Protein AF-A0A839U1V7-F1 (afdb_monomer_lite)

Secondary structure (DSSP, 8-state):
-EEEEETTEEEEEEEE-TT-EE--HHHHHHHHTS-EEEEEEEE-TTSSEEEEEEEEE-EEEEEEEEEEE--EEEEE---TT--GGGS--S------EEEEEEEEPPPEEEEETT-

Foldseek 3Di:
DDWDADVPRTFKDKDFDPQPDFDDPVVVVVVQQDKDWDFDFDADPVRHTPFGFIKIWHKAPKAWPGKGWGDMDMDGDDDPVCGPCVPPPPDDPTDMDTDIDIDTDDIDGPGTPVD

Radius of gyration: 18.16 Å; chains: 1; bounding box: 38×36×43 Å

pLDDT: mean 98.3, std 0.94, range [91.0, 98.88]

Structure (mmCIF, N/CA/C/O backbone):
data_AF-A0A839U1V7-F1
#
_entry.id   AF-A0A839U1V7-F1
#
loop_
_atom_site.group_PDB
_atom_site.id
_atom_site.type_symbol
_atom_site.label_atom_id
_atom_site.label_alt_id
_atom_site.label_comp_id
_atom_site.label_asym_id
_atom_site.label_entity_id
_atom_site.label_seq_id
_atom_site.pdbx_PDB_ins_code
_atom_site.Cartn_x
_atom_site.Cartn_y
_atom_site.Cartn_z
_atom_site.occupancy
_atom_site.B_iso_or_equiv
_atom_site.auth_seq_id
_atom_site.auth_comp_id
_atom_site.auth_asym_id
_atom_site.auth_atom_id
_atom_site.pdbx_PDB_model_num
ATOM 1 N N . MET A 1 1 ? 10.839 9.022 -11.373 1.00 92.38 1 MET A N 1
ATOM 2 C CA . MET A 1 1 ? 11.087 9.408 -9.968 1.00 92.38 1 MET A CA 1
ATOM 3 C C . MET A 1 1 ? 9.738 9.497 -9.285 1.00 92.38 1 MET A C 1
ATOM 5 O O . MET A 1 1 ? 8.837 10.063 -9.890 1.00 92.38 1 MET A O 1
ATOM 9 N N . GLY A 1 2 ? 9.600 8.912 -8.099 1.00 98.06 2 GLY A N 1
ATOM 10 C CA . GLY A 1 2 ? 8.425 9.063 -7.241 1.00 98.06 2 GLY A CA 1
ATOM 11 C C . GLY A 1 2 ? 8.782 9.905 -6.021 1.00 98.06 2 GLY A C 1
ATOM 12 O O . GLY A 1 2 ? 9.892 9.796 -5.502 1.00 98.06 2 GLY A O 1
ATOM 13 N N . THR A 1 3 ? 7.868 10.762 -5.586 1.00 98.62 3 THR A N 1
ATOM 14 C CA . THR A 1 3 ? 8.066 11.643 -4.431 1.00 98.62 3 THR A CA 1
ATOM 15 C C . THR A 1 3 ? 6.815 11.653 -3.570 1.00 98.62 3 THR A C 1
ATOM 17 O O . THR A 1 3 ? 5.707 11.589 -4.100 1.00 98.62 3 THR A O 1
ATOM 20 N N . LEU A 1 4 ? 6.998 11.762 -2.256 1.00 98.69 4 LEU A N 1
ATOM 21 C CA . LEU A 1 4 ? 5.927 11.989 -1.292 1.00 98.69 4 LEU A CA 1
ATOM 22 C C . LEU A 1 4 ? 6.237 13.257 -0.498 1.00 98.69 4 LEU A C 1
ATOM 24 O O . LEU A 1 4 ? 7.265 13.334 0.180 1.00 98.69 4 LEU A O 1
ATOM 28 N N . ASP A 1 5 ? 5.334 14.226 -0.579 1.00 98.62 5 ASP A N 1
ATOM 29 C CA . ASP A 1 5 ? 5.387 15.483 0.160 1.00 98.62 5 ASP A CA 1
ATOM 30 C C . ASP A 1 5 ? 4.248 15.501 1.193 1.00 98.62 5 ASP A C 1
ATOM 32 O O . ASP A 1 5 ? 3.092 15.240 0.855 1.0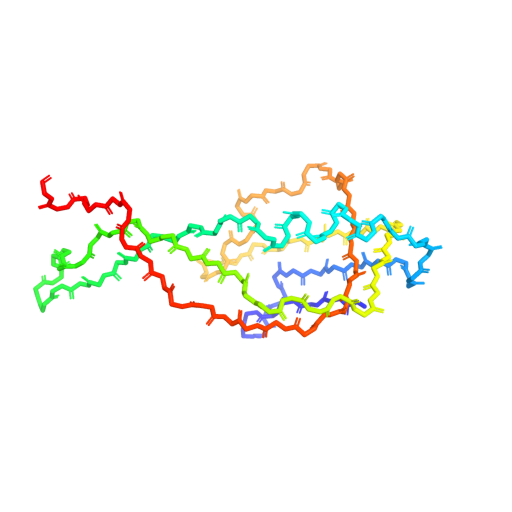0 98.62 5 ASP A O 1
ATOM 36 N N . TYR A 1 6 ? 4.564 15.794 2.457 1.00 98.44 6 TYR A N 1
ATOM 37 C CA . TYR A 1 6 ? 3.577 16.068 3.501 1.00 98.44 6 TYR A CA 1
ATOM 38 C C . TYR A 1 6 ? 3.503 17.580 3.719 1.00 98.44 6 TYR A C 1
ATOM 40 O O . TYR A 1 6 ? 4.390 18.195 4.320 1.00 98.44 6 TYR A O 1
ATOM 48 N N . GLY A 1 7 ? 2.459 18.206 3.173 1.00 97.44 7 GLY A N 1
ATOM 49 C CA . GLY A 1 7 ? 2.415 19.663 3.057 1.00 97.44 7 GLY A CA 1
ATOM 50 C C . GLY A 1 7 ? 3.611 20.169 2.231 1.00 97.44 7 GLY A C 1
ATOM 51 O O . GLY A 1 7 ? 3.820 19.670 1.128 1.00 97.44 7 GLY A O 1
ATOM 52 N N . PRO A 1 8 ? 4.408 21.134 2.727 1.00 97.69 8 PRO A N 1
ATOM 53 C CA . PRO A 1 8 ? 5.582 21.638 2.013 1.00 97.69 8 PRO A CA 1
ATOM 54 C C . PRO A 1 8 ? 6.850 20.783 2.211 1.00 97.69 8 PRO A C 1
ATOM 56 O O . PRO A 1 8 ? 7.903 21.147 1.689 1.00 97.69 8 PRO A O 1
ATOM 59 N N . VAL A 1 9 ? 6.796 19.702 3.001 1.00 98.44 9 VAL A N 1
ATOM 60 C CA . VAL A 1 9 ? 7.982 18.929 3.401 1.00 98.44 9 VAL A CA 1
ATOM 61 C C . VAL A 1 9 ? 8.078 17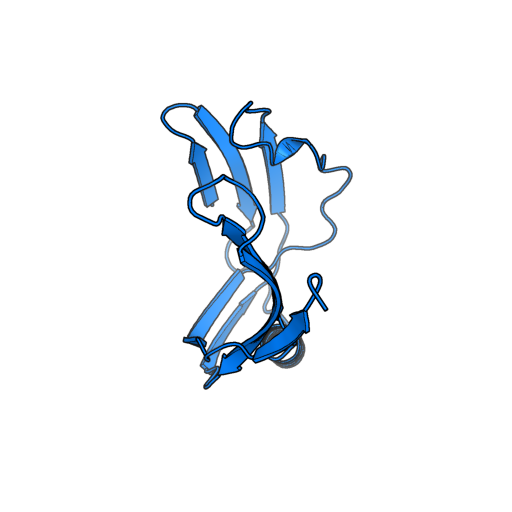.627 2.611 1.00 98.44 9 VAL A C 1
ATOM 63 O O . VAL A 1 9 ? 7.179 16.792 2.668 1.00 98.44 9 VAL A O 1
ATOM 66 N N . ARG A 1 10 ? 9.210 17.413 1.936 1.00 98.69 10 ARG A N 1
ATOM 67 C CA . ARG A 1 10 ? 9.557 16.129 1.314 1.00 98.69 10 ARG A CA 1
ATOM 68 C C . ARG A 1 10 ? 9.822 15.079 2.389 1.00 98.69 10 ARG A C 1
ATOM 70 O O . ARG A 1 10 ? 10.751 15.250 3.171 1.00 98.69 10 ARG A O 1
ATOM 77 N N . VAL A 1 11 ? 9.064 13.981 2.386 1.00 98.75 11 VAL A N 1
ATOM 78 C CA . VAL A 1 11 ? 9.234 12.874 3.352 1.00 98.75 11 VAL A CA 1
ATOM 79 C C . VAL A 1 11 ? 9.741 11.577 2.720 1.00 98.75 11 VAL A C 1
ATOM 81 O O . VAL A 1 11 ? 10.349 10.774 3.420 1.00 98.75 11 VAL A O 1
ATOM 84 N N . ALA A 1 12 ? 9.561 11.378 1.408 1.00 98.81 12 ALA A N 1
ATOM 85 C CA . ALA A 1 12 ? 10.174 10.259 0.688 1.00 98.81 12 ALA A CA 1
ATOM 86 C C . ALA A 1 12 ? 10.541 10.612 -0.761 1.00 98.81 12 ALA A C 1
ATOM 88 O O . ALA A 1 12 ? 9.745 11.228 -1.477 1.00 98.81 12 ALA A O 1
ATOM 89 N N . THR A 1 13 ? 11.716 10.173 -1.215 1.00 98.81 13 THR A N 1
ATOM 90 C CA . THR A 1 13 ? 12.150 10.248 -2.619 1.00 98.81 13 THR A CA 1
ATOM 91 C C . THR A 1 13 ? 12.592 8.868 -3.099 1.00 98.81 13 THR A C 1
ATOM 93 O O . THR A 1 13 ? 13.549 8.301 -2.580 1.00 98.81 13 THR A O 1
ATOM 96 N N . GLY A 1 14 ? 11.915 8.340 -4.119 1.00 98.62 14 GLY A N 1
ATOM 97 C CA . GLY A 1 14 ? 12.224 7.057 -4.747 1.00 98.62 14 GLY A CA 1
ATOM 98 C C . GLY A 1 14 ? 12.685 7.212 -6.197 1.00 98.62 14 GLY A C 1
ATOM 99 O O . GLY A 1 14 ? 12.078 7.934 -7.001 1.00 98.62 14 GLY A O 1
ATOM 100 N N . THR A 1 15 ? 13.741 6.496 -6.574 1.00 98.69 15 THR A N 1
ATOM 101 C CA . THR A 1 15 ? 14.237 6.439 -7.957 1.00 98.69 15 THR A CA 1
ATOM 102 C C . THR A 1 15 ? 14.402 4.999 -8.420 1.00 98.69 15 THR A C 1
ATOM 104 O O . THR A 1 15 ? 14.673 4.104 -7.626 1.00 98.69 15 THR A O 1
ATOM 107 N N . MET A 1 16 ? 14.225 4.775 -9.720 1.00 98.69 16 MET A N 1
ATOM 108 C CA . MET A 1 16 ? 14.430 3.477 -10.352 1.00 98.69 16 MET A CA 1
ATOM 109 C C . MET A 1 16 ? 14.853 3.693 -11.806 1.00 98.69 16 MET A C 1
ATOM 111 O O . MET A 1 16 ? 14.325 4.587 -12.478 1.00 98.69 16 MET A O 1
ATOM 115 N N . GLY A 1 17 ? 15.784 2.874 -12.299 1.00 98.31 17 GLY A N 1
ATOM 116 C CA . GLY A 1 17 ? 16.119 2.814 -13.721 1.00 98.31 17 GLY A CA 1
ATOM 117 C C . GLY A 1 17 ? 14.884 2.461 -14.555 1.00 98.31 17 GLY A C 1
ATOM 118 O O . GLY A 1 17 ? 14.186 1.485 -14.272 1.00 98.31 17 GLY A O 1
ATOM 119 N N . TYR A 1 18 ? 14.580 3.262 -15.577 1.00 98.44 18 TYR A N 1
ATOM 120 C CA . TYR A 1 18 ? 13.319 3.126 -16.305 1.00 98.44 18 TYR A CA 1
ATOM 121 C C . TYR A 1 18 ? 13.282 1.844 -17.144 1.00 98.44 18 TYR A C 1
ATOM 123 O O . TYR A 1 18 ? 14.018 1.714 -18.119 1.00 98.44 18 TYR A O 1
ATOM 131 N N . LYS A 1 19 ? 12.396 0.913 -16.760 1.00 98.12 19 LYS A N 1
ATOM 132 C CA . LYS A 1 19 ? 12.118 -0.345 -17.478 1.00 98.12 19 LYS A CA 1
ATOM 133 C C . LYS A 1 19 ? 13.382 -1.148 -17.831 1.00 98.12 19 LYS A C 1
ATOM 135 O O . LYS A 1 19 ? 13.458 -1.761 -18.890 1.00 98.12 19 LYS A O 1
ATOM 140 N N . HIS A 1 20 ? 14.365 -1.144 -16.927 1.00 98.00 20 HIS A N 1
ATOM 141 C CA . HIS A 1 20 ? 15.716 -1.655 -17.178 1.00 98.00 20 HIS A CA 1
ATOM 142 C C . HIS A 1 20 ? 15.752 -3.152 -17.537 1.00 98.00 20 HIS A C 1
ATOM 144 O O . HIS A 1 20 ? 16.487 -3.555 -18.434 1.00 98.00 20 HIS A O 1
ATOM 150 N N . LYS A 1 21 ? 14.940 -3.977 -16.864 1.00 98.50 21 LYS A N 1
ATOM 151 C CA . LYS A 1 21 ? 14.771 -5.406 -17.161 1.00 98.50 21 LYS A CA 1
ATOM 152 C C . LYS A 1 21 ? 13.304 -5.799 -17.012 1.00 98.50 21 LYS A C 1
ATOM 154 O O . LYS A 1 21 ? 12.658 -5.348 -16.072 1.00 98.50 21 LYS A O 1
ATOM 159 N N . ALA A 1 22 ? 12.784 -6.650 -17.895 1.00 98.62 22 ALA A N 1
ATOM 160 C CA . ALA A 1 22 ? 11.473 -7.271 -17.693 1.00 98.62 22 ALA A CA 1
ATOM 161 C C . ALA A 1 22 ? 11.475 -8.141 -16.420 1.00 98.62 22 ALA A C 1
ATOM 163 O O . ALA A 1 22 ? 12.444 -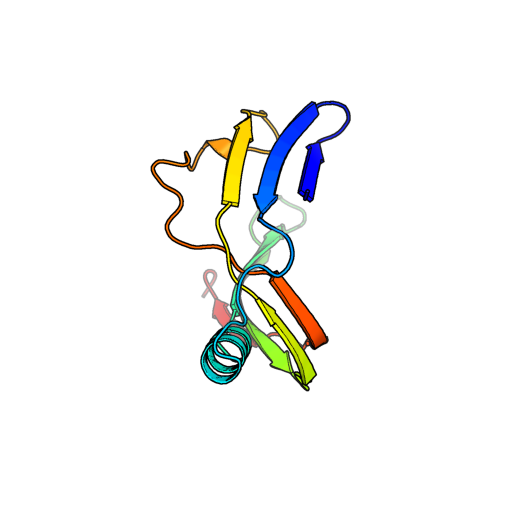8.857 -16.154 1.00 98.62 22 ALA A O 1
ATOM 164 N N . ALA A 1 23 ? 10.409 -8.054 -15.628 1.00 98.25 23 ALA A N 1
ATOM 165 C CA . ALA A 1 23 ? 10.215 -8.878 -14.438 1.00 98.25 23 ALA A CA 1
ATOM 166 C C . ALA A 1 23 ? 9.405 -10.146 -14.763 1.00 98.25 23 ALA A C 1
ATOM 168 O O . ALA A 1 23 ? 8.795 -10.249 -15.827 1.00 98.25 23 ALA A O 1
ATOM 169 N N . ASP A 1 24 ? 9.395 -11.106 -13.838 1.00 98.19 24 ASP A N 1
ATOM 170 C CA . ASP A 1 24 ? 8.553 -12.300 -13.941 1.00 98.19 24 ASP A CA 1
ATOM 171 C C . ASP A 1 24 ? 7.083 -11.939 -13.679 1.00 98.19 24 ASP A C 1
ATOM 173 O O . ASP A 1 24 ? 6.675 -11.716 -12.540 1.00 98.19 24 ASP A O 1
ATOM 177 N N . ALA A 1 25 ? 6.288 -11.885 -14.746 1.00 98.00 25 ALA A N 1
ATOM 178 C CA . ALA A 1 25 ? 4.874 -11.534 -14.686 1.00 98.00 25 ALA A CA 1
ATOM 179 C C . ALA A 1 25 ? 4.053 -12.476 -13.788 1.00 98.00 25 ALA A C 1
ATOM 181 O O . ALA A 1 25 ? 3.136 -12.012 -13.110 1.00 98.00 25 ALA A O 1
ATOM 182 N N . ALA A 1 26 ? 4.383 -13.772 -13.746 1.00 98.00 26 ALA A N 1
ATOM 183 C CA . ALA A 1 26 ? 3.650 -14.737 -12.930 1.00 98.00 26 ALA A CA 1
ATOM 184 C C . ALA A 1 26 ? 3.896 -14.493 -11.436 1.00 98.00 26 ALA A C 1
ATOM 186 O O . ALA A 1 26 ? 2.953 -14.510 -10.647 1.00 98.00 26 ALA A O 1
ATOM 187 N N . ALA A 1 27 ? 5.140 -14.184 -11.057 1.00 98.12 27 ALA A N 1
ATOM 188 C CA . ALA A 1 27 ? 5.477 -13.817 -9.684 1.00 98.12 27 ALA A CA 1
ATOM 189 C C . ALA A 1 27 ? 4.790 -12.510 -9.246 1.00 98.12 27 ALA A C 1
ATOM 191 O O . ALA A 1 27 ? 4.297 -12.423 -8.121 1.00 98.12 27 ALA A O 1
ATOM 192 N N . VAL A 1 28 ? 4.703 -11.509 -10.134 1.00 98.31 28 VAL A N 1
ATOM 193 C CA . VAL A 1 28 ? 3.979 -10.255 -9.849 1.00 98.31 28 VAL A CA 1
ATOM 194 C C . VAL A 1 28 ? 2.492 -10.512 -9.629 1.00 98.31 28 VAL A C 1
ATOM 196 O O . VAL A 1 28 ? 1.937 -10.053 -8.634 1.00 98.31 28 VAL A O 1
ATOM 199 N N . LEU A 1 29 ? 1.853 -11.280 -10.513 1.00 97.94 29 LEU A N 1
ATOM 200 C CA . LEU A 1 29 ? 0.439 -11.637 -10.370 1.00 97.94 29 LEU A CA 1
ATOM 201 C C . LEU A 1 29 ? 0.175 -12.417 -9.078 1.00 97.94 29 LEU A C 1
ATOM 203 O O . LEU A 1 29 ? -0.781 -12.107 -8.372 1.00 97.94 29 LEU A O 1
ATOM 207 N N . ALA A 1 30 ? 1.040 -13.374 -8.730 1.00 98.12 30 ALA A N 1
ATOM 208 C CA . ALA A 1 30 ? 0.922 -14.126 -7.482 1.00 98.12 30 ALA A CA 1
ATOM 209 C C . ALA A 1 30 ? 1.007 -13.215 -6.246 1.00 98.12 30 ALA A C 1
ATOM 211 O O . ALA A 1 30 ? 0.255 -13.406 -5.294 1.00 98.12 30 ALA A O 1
ATOM 212 N N . SER A 1 31 ? 1.876 -12.198 -6.272 1.00 98.06 31 SER A N 1
ATOM 213 C CA . SER A 1 31 ? 1.961 -11.208 -5.195 1.00 98.06 31 SER A CA 1
ATOM 214 C C . SER A 1 31 ? 0.718 -10.321 -5.111 1.00 98.06 31 SER A C 1
ATOM 216 O O . SER A 1 31 ? 0.300 -9.993 -4.006 1.00 98.06 31 SER A O 1
ATOM 218 N N . LEU A 1 32 ? 0.141 -9.908 -6.245 1.00 98.12 32 LEU A N 1
ATOM 219 C CA . LEU A 1 32 ? -1.062 -9.064 -6.271 1.00 98.12 32 LEU A CA 1
ATOM 220 C C . LEU A 1 32 ? -2.323 -9.826 -5.837 1.00 98.12 32 LEU A C 1
ATOM 222 O O . LEU A 1 32 ? -3.234 -9.223 -5.280 1.00 98.12 32 LEU A O 1
ATOM 226 N N . ALA A 1 33 ? -2.366 -11.140 -6.070 1.00 97.62 33 ALA A N 1
ATOM 227 C CA . ALA A 1 33 ? -3.466 -12.012 -5.660 1.00 97.62 33 ALA A CA 1
ATOM 228 C C . ALA A 1 33 ? -3.416 -12.414 -4.170 1.00 97.62 33 ALA A C 1
ATOM 230 O O . ALA A 1 33 ? -4.337 -13.068 -3.680 1.00 97.62 33 ALA A O 1
ATOM 231 N N . ALA A 1 34 ? -2.347 -12.063 -3.449 1.00 98.50 34 ALA A N 1
ATOM 232 C CA . ALA A 1 34 ? -2.231 -12.337 -2.021 1.00 98.50 34 ALA A CA 1
ATOM 233 C C . ALA A 1 34 ? -3.248 -11.509 -1.204 1.00 98.50 34 ALA A C 1
ATOM 235 O O . ALA A 1 34 ? -3.600 -10.394 -1.603 1.00 98.50 34 ALA A O 1
ATOM 236 N N . PRO A 1 35 ? -3.712 -12.018 -0.046 1.00 98.25 35 PRO A N 1
ATOM 237 C CA . PRO A 1 35 ? -4.578 -11.250 0.839 1.00 98.25 35 PRO A CA 1
ATOM 238 C C . PRO A 1 35 ? -3.858 -10.022 1.393 1.00 98.25 35 PRO A C 1
ATOM 240 O O . PRO A 1 35 ? -2.677 -10.069 1.748 1.00 98.25 35 PRO A O 1
ATOM 243 N N . ASN A 1 36 ? -4.602 -8.930 1.523 1.00 98.69 36 ASN A N 1
ATOM 244 C CA . ASN A 1 36 ? -4.149 -7.704 2.162 1.00 98.69 36 ASN A CA 1
ATOM 245 C C . ASN A 1 36 ? -4.880 -7.530 3.494 1.00 98.69 36 ASN A C 1
ATOM 247 O O . ASN A 1 36 ? -6.089 -7.738 3.568 1.00 98.69 36 ASN A O 1
ATOM 251 N N . PHE A 1 37 ? -4.163 -7.096 4.531 1.00 98.62 37 PHE A N 1
ATOM 252 C CA . PHE A 1 37 ? -4.713 -6.943 5.878 1.00 98.62 37 PHE A CA 1
ATOM 253 C C . PHE A 1 37 ? -4.673 -5.488 6.340 1.00 98.62 37 PHE A C 1
ATOM 255 O O . PHE A 1 37 ? -3.667 -4.799 6.169 1.00 98.62 37 PHE A O 1
ATOM 262 N N . LEU A 1 38 ? -5.761 -5.029 6.956 1.00 98.69 38 LEU A N 1
ATOM 263 C CA . LEU A 1 38 ? -5.897 -3.689 7.523 1.00 98.69 38 LEU A CA 1
ATOM 264 C C . LEU A 1 38 ? -6.407 -3.772 8.958 1.00 98.69 38 LEU A C 1
ATOM 266 O O . LEU A 1 38 ? -7.337 -4.521 9.247 1.00 98.69 38 LEU A O 1
ATOM 270 N N . LEU A 1 39 ? -5.854 -2.937 9.837 1.00 98.69 39 LEU A N 1
ATOM 271 C CA . LEU A 1 39 ? -6.428 -2.695 11.157 1.00 98.69 39 LEU A CA 1
ATOM 272 C C . LEU A 1 39 ? -7.435 -1.542 11.059 1.00 98.69 39 LEU A C 1
ATOM 274 O O . LEU A 1 39 ? -7.054 -0.378 10.931 1.00 98.69 39 LEU A O 1
ATOM 278 N N . LYS A 1 40 ? -8.729 -1.865 11.093 1.00 98.75 40 LYS A N 1
ATOM 279 C CA . LYS A 1 40 ? -9.823 -0.894 11.012 1.00 98.75 40 LYS A CA 1
ATOM 280 C C . LYS A 1 40 ? -10.231 -0.453 12.412 1.00 98.75 40 LYS A C 1
ATOM 282 O O . LYS A 1 40 ? -10.733 -1.255 13.197 1.00 98.75 40 LYS A O 1
ATOM 287 N N . ILE A 1 41 ? -10.064 0.837 12.697 1.00 98.62 41 ILE A N 1
ATOM 288 C CA . ILE A 1 41 ? -10.409 1.437 13.989 1.00 98.62 41 ILE A CA 1
ATOM 289 C C . ILE A 1 41 ? -11.387 2.589 13.762 1.00 98.62 41 ILE A C 1
ATOM 291 O O . ILE A 1 41 ? -11.069 3.536 13.043 1.00 98.62 41 ILE A O 1
ATOM 295 N N . ILE A 1 42 ? -12.571 2.518 14.377 1.00 98.69 42 ILE A N 1
ATOM 296 C CA . ILE A 1 42 ? -13.535 3.629 14.419 1.00 98.69 42 ILE A CA 1
ATOM 297 C C . ILE A 1 42 ? -13.882 3.912 15.884 1.00 98.69 42 ILE A C 1
ATOM 299 O O . ILE A 1 42 ? -14.363 3.006 16.574 1.00 98.69 42 ILE A O 1
ATOM 303 N N . PRO A 1 43 ? -13.658 5.142 16.381 1.00 98.56 43 PRO A N 1
ATOM 304 C CA . PRO A 1 43 ? -14.015 5.500 17.744 1.00 98.56 43 PRO A CA 1
ATOM 305 C C . PRO A 1 43 ? -15.536 5.627 17.910 1.00 98.56 43 PRO A C 1
ATOM 307 O O . PRO A 1 43 ? -16.268 6.007 16.995 1.00 98.56 43 PRO A O 1
ATOM 310 N N . HIS A 1 44 ? -16.005 5.327 19.111 1.00 98.62 44 HIS A N 1
ATOM 311 C CA . HIS A 1 44 ? -17.310 5.712 19.618 1.00 98.62 44 HIS A CA 1
ATOM 312 C C . HIS A 1 44 ? -17.342 7.222 19.912 1.00 98.62 44 HIS A C 1
ATOM 314 O O . HIS A 1 44 ? -16.309 7.890 19.944 1.00 98.62 44 HIS A O 1
ATOM 320 N N . VAL A 1 45 ? -18.529 7.770 20.190 1.00 98.19 45 VAL A N 1
ATOM 321 C CA . VAL A 1 45 ? -18.694 9.200 20.517 1.00 98.19 45 VAL A CA 1
ATOM 322 C C . VAL A 1 45 ? -17.989 9.634 21.810 1.00 98.19 45 VAL A C 1
ATOM 324 O O . VAL A 1 45 ? -17.784 10.826 22.006 1.00 98.19 45 VAL A O 1
ATOM 327 N N . ASP A 1 46 ? -17.612 8.696 22.683 1.00 98.31 46 ASP A N 1
ATOM 328 C CA . ASP A 1 46 ? -16.858 8.955 23.920 1.00 98.31 46 ASP A CA 1
ATOM 329 C C . ASP A 1 46 ? -15.342 8.722 23.762 1.00 98.31 46 ASP A C 1
ATOM 331 O O . ASP A 1 46 ? -14.590 8.841 24.728 1.00 98.31 46 ASP A O 1
ATOM 335 N N . GLY A 1 47 ? -14.885 8.391 22.549 1.00 98.00 47 GLY A N 1
ATOM 336 C CA . GLY A 1 47 ? -13.487 8.092 22.239 1.00 98.00 47 GLY A CA 1
ATOM 337 C C . GLY A 1 47 ? -13.061 6.641 22.481 1.00 98.00 47 GLY A C 1
ATOM 338 O O . GLY A 1 47 ? -11.974 6.269 22.038 1.00 98.00 47 GLY A O 1
ATOM 339 N N . SER A 1 48 ? -13.887 5.801 23.117 1.00 98.38 48 SER A N 1
ATOM 340 C CA . SER A 1 48 ? -13.618 4.357 23.216 1.00 98.38 48 SER A CA 1
ATOM 341 C C . SER A 1 48 ? -13.684 3.682 21.834 1.00 98.38 48 SER A C 1
ATOM 343 O O . SER A 1 48 ? -14.328 4.212 20.929 1.00 98.38 48 SER A O 1
ATOM 345 N N . PRO A 1 49 ? -13.036 2.527 21.598 1.00 98.44 49 PRO A N 1
ATOM 346 C CA . PRO A 1 49 ? -13.146 1.838 20.313 1.00 98.44 49 PRO A CA 1
ATOM 347 C C . PRO A 1 49 ? -14.572 1.303 20.104 1.00 98.44 49 PRO A C 1
ATOM 349 O O . PRO A 1 49 ? -15.057 0.512 20.909 1.00 98.44 49 PRO A O 1
ATOM 352 N N . ARG A 1 50 ? -15.242 1.693 19.009 1.00 98.56 50 ARG A N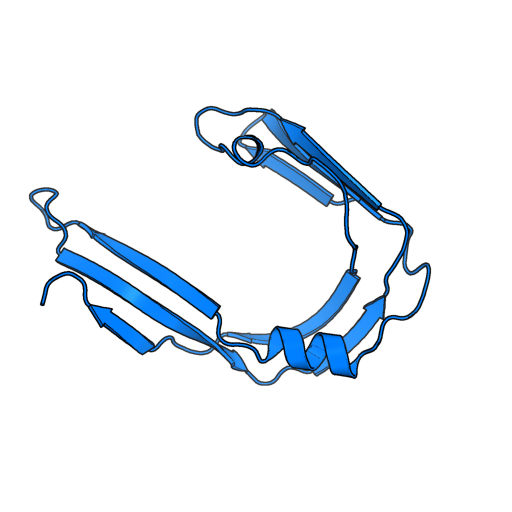 1
ATOM 353 C CA . ARG A 1 50 ? -16.513 1.077 18.570 1.00 98.56 50 ARG A CA 1
ATOM 354 C C . ARG A 1 50 ? -16.287 -0.011 17.525 1.00 98.56 50 ARG A C 1
ATOM 356 O O . ARG A 1 50 ? -17.043 -0.974 17.480 1.00 98.56 50 ARG A O 1
ATOM 363 N N . ILE A 1 51 ? -15.271 0.163 16.687 1.00 98.69 51 ILE A N 1
ATOM 364 C CA . ILE A 1 51 ? -14.757 -0.853 15.769 1.00 98.69 51 ILE A CA 1
ATOM 365 C C . ILE A 1 51 ? -13.262 -0.970 16.035 1.00 98.69 51 ILE A C 1
ATOM 367 O O . ILE A 1 51 ? -12.571 0.050 16.062 1.00 98.69 51 ILE A O 1
ATOM 371 N N . CYS A 1 52 ? -12.785 -2.194 16.227 1.00 98.69 52 CYS A N 1
ATOM 372 C CA . CYS A 1 52 ? -11.371 -2.544 16.256 1.00 98.69 52 CYS A CA 1
ATOM 373 C C . CYS A 1 52 ? -11.244 -3.942 15.643 1.00 98.69 52 CYS A C 1
ATOM 375 O O . CYS A 1 52 ? -11.415 -4.950 16.324 1.00 98.69 52 CYS A O 1
ATOM 377 N N . GLU A 1 53 ? -11.044 -3.998 14.330 1.00 98.88 53 GLU A N 1
ATOM 378 C CA . GLU A 1 53 ? -11.171 -5.223 13.534 1.00 98.88 53 GLU A CA 1
ATOM 379 C C . GLU A 1 53 ? -9.958 -5.389 12.611 1.00 98.88 53 GLU A C 1
ATOM 381 O O . GLU A 1 53 ? -9.510 -4.425 11.984 1.00 98.88 53 GLU A O 1
ATOM 386 N N . LEU A 1 54 ? -9.449 -6.615 12.486 1.00 98.81 54 LEU A N 1
ATOM 387 C CA . LEU A 1 54 ? -8.571 -7.005 11.388 1.00 98.81 54 LEU A CA 1
ATOM 388 C C . LEU A 1 54 ? -9.444 -7.358 10.181 1.00 98.81 54 LEU A C 1
ATOM 390 O O . LEU A 1 54 ? -10.251 -8.291 10.235 1.00 98.81 54 LEU A O 1
ATOM 394 N N . VAL A 1 55 ? -9.276 -6.606 9.100 1.00 98.81 55 VAL A N 1
ATOM 395 C CA . VAL A 1 55 ? -9.995 -6.784 7.838 1.00 98.81 55 VAL A CA 1
ATOM 396 C C . VAL A 1 55 ? -9.044 -7.369 6.802 1.00 98.81 55 VAL A C 1
ATOM 398 O O . VAL A 1 55 ? -7.957 -6.833 6.600 1.00 98.81 55 VAL A O 1
ATOM 401 N N . GLU A 1 56 ? -9.466 -8.437 6.138 1.00 98.75 56 GLU A N 1
ATOM 402 C CA . GLU A 1 56 ? -8.810 -9.014 4.964 1.00 98.75 56 GLU A CA 1
ATOM 403 C C . GLU A 1 56 ? -9.534 -8.555 3.694 1.00 98.75 56 GLU A C 1
ATOM 405 O O . GLU A 1 56 ? -10.764 -8.546 3.653 1.00 98.75 56 GLU A O 1
ATOM 410 N N . TYR A 1 57 ? -8.798 -8.176 2.652 1.00 98.69 57 TYR A N 1
ATOM 411 C CA . TYR A 1 57 ? -9.363 -7.866 1.337 1.00 98.69 57 TYR A CA 1
ATOM 412 C C . TYR A 1 57 ? -8.439 -8.326 0.204 1.00 98.69 57 TYR A C 1
ATOM 414 O O . TYR A 1 57 ? -7.245 -8.564 0.409 1.00 98.69 57 TYR A O 1
ATOM 422 N N . TYR A 1 58 ? -8.997 -8.414 -1.003 1.00 98.62 58 TYR A N 1
ATOM 423 C CA . TYR A 1 58 ? -8.297 -8.872 -2.201 1.00 98.62 58 TYR A CA 1
ATOM 424 C C . TYR A 1 58 ? -8.382 -7.844 -3.332 1.00 98.62 58 TYR A C 1
ATOM 426 O O . TYR A 1 58 ? -9.325 -7.053 -3.420 1.00 98.62 58 TYR A O 1
ATOM 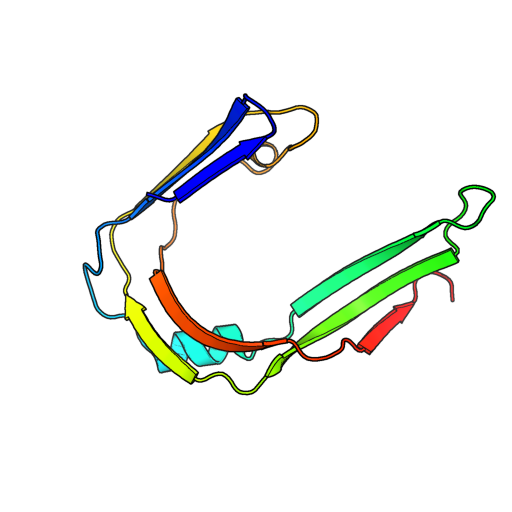434 N N . LEU A 1 59 ? -7.373 -7.877 -4.202 1.00 98.44 59 LEU A N 1
ATOM 435 C CA . LEU A 1 59 ? -7.434 -7.260 -5.522 1.00 98.44 59 LEU A CA 1
ATOM 436 C C . LEU A 1 59 ? -8.053 -8.283 -6.484 1.00 98.44 59 LEU A C 1
ATOM 438 O O . LEU A 1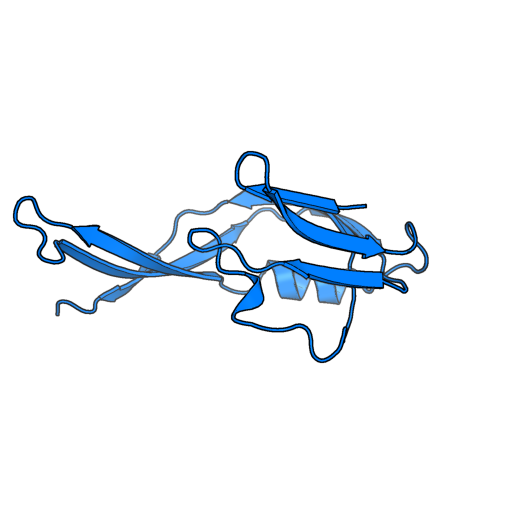 59 ? -7.605 -9.428 -6.549 1.00 98.44 59 LEU A O 1
ATOM 442 N N . GLU A 1 60 ? -9.086 -7.875 -7.208 1.00 97.75 60 GLU A N 1
ATOM 443 C CA . GLU A 1 60 ? -9.873 -8.712 -8.117 1.00 97.75 60 GLU A CA 1
ATOM 444 C C . GLU A 1 60 ? -9.637 -8.282 -9.573 1.00 97.75 60 GLU A C 1
ATOM 446 O O . GLU A 1 60 ? -9.100 -7.204 -9.830 1.00 97.75 60 GLU A O 1
ATOM 451 N N . ASP A 1 61 ? -10.010 -9.132 -10.535 1.00 98.06 61 ASP A N 1
ATOM 452 C CA . ASP A 1 61 ? -9.954 -8.837 -11.979 1.00 98.06 61 ASP A CA 1
ATOM 453 C C . ASP A 1 61 ? -8.611 -8.255 -12.469 1.00 98.06 61 ASP A C 1
ATOM 455 O O . ASP A 1 61 ? -8.562 -7.328 -13.278 1.00 98.06 61 ASP A O 1
ATOM 459 N N . ILE A 1 62 ? -7.496 -8.785 -11.958 1.00 98.38 62 ILE A N 1
ATOM 460 C CA . ILE A 1 62 ? -6.164 -8.232 -12.220 1.00 98.38 62 ILE A CA 1
ATOM 461 C C . ILE A 1 62 ? -5.742 -8.517 -13.670 1.00 98.38 62 ILE A C 1
ATOM 463 O O . ILE A 1 62 ? -5.502 -9.667 -14.048 1.00 98.38 62 ILE A O 1
ATOM 467 N N . ALA A 1 63 ? -5.551 -7.461 -14.459 1.00 98.50 63 ALA A N 1
ATOM 468 C CA . ALA A 1 63 ? -4.985 -7.516 -15.803 1.00 98.50 63 ALA A CA 1
ATOM 469 C C . ALA A 1 63 ? -3.620 -6.813 -15.835 1.00 98.50 63 ALA A C 1
ATOM 471 O O . ALA A 1 63 ? -3.532 -5.588 -15.889 1.00 98.50 63 ALA A O 1
ATOM 472 N N . LEU A 1 64 ? -2.532 -7.590 -15.802 1.00 98.38 64 LEU A N 1
ATOM 473 C CA . LEU A 1 64 ? -1.166 -7.062 -15.843 1.00 98.38 64 LEU A CA 1
ATOM 474 C C . LEU A 1 64 ? -0.745 -6.710 -17.281 1.00 98.38 64 LEU A C 1
ATOM 476 O O . LEU A 1 64 ? -0.609 -7.588 -18.130 1.00 98.38 64 LEU A O 1
ATOM 480 N N . HIS A 1 65 ? -0.447 -5.433 -17.527 1.00 98.44 65 HIS A N 1
ATOM 481 C CA . HIS A 1 65 ? -0.012 -4.909 -18.831 1.00 98.44 65 HIS A CA 1
ATOM 482 C C . HIS A 1 65 ? 1.507 -4.945 -19.023 1.00 98.44 65 HIS A C 1
ATOM 484 O O . HIS A 1 65 ? 2.008 -4.924 -20.147 1.00 98.44 65 HIS A O 1
ATOM 490 N N . GLY A 1 66 ? 2.266 -4.985 -17.930 1.00 98.25 66 GLY A N 1
ATOM 491 C CA . GLY A 1 66 ? 3.715 -5.155 -17.969 1.00 98.25 66 GLY A CA 1
ATOM 492 C C . GLY A 1 66 ? 4.372 -4.945 -16.613 1.00 98.25 66 GLY A C 1
ATOM 493 O O . GLY A 1 66 ? 3.845 -4.229 -15.764 1.00 98.25 66 GLY A O 1
ATOM 494 N N . ALA A 1 67 ? 5.539 -5.561 -16.426 1.00 98.62 67 ALA A N 1
ATOM 495 C CA . ALA A 1 67 ? 6.321 -5.472 -15.201 1.00 98.62 67 ALA A CA 1
ATOM 496 C C . ALA A 1 67 ? 7.824 -5.413 -15.503 1.00 98.62 67 ALA A C 1
ATOM 498 O O . ALA A 1 67 ? 8.338 -6.117 -16.377 1.00 98.62 67 ALA A O 1
ATOM 499 N N . TRP A 1 68 ? 8.536 -4.578 -14.752 1.00 98.81 68 TRP A N 1
ATOM 500 C CA . TRP A 1 68 ? 9.964 -4.332 -14.887 1.00 98.81 68 TRP A CA 1
ATOM 501 C C . TRP A 1 68 ? 10.639 -4.197 -13.524 1.00 98.81 68 TRP A C 1
ATOM 503 O O . TRP A 1 68 ? 10.032 -3.765 -12.547 1.00 98.81 68 TRP A O 1
ATOM 513 N N . THR A 1 69 ? 11.929 -4.505 -13.484 1.00 98.69 69 THR A N 1
ATOM 514 C CA . THR A 1 69 ? 12.820 -4.312 -12.336 1.00 98.69 69 THR A CA 1
ATOM 515 C C . THR A 1 69 ? 14.104 -3.607 -12.780 1.00 98.69 69 THR A C 1
ATOM 517 O O . THR A 1 69 ? 14.384 -3.494 -13.980 1.00 98.69 69 THR A O 1
ATOM 520 N N . GLY A 1 70 ? 14.885 -3.094 -11.833 1.00 98.06 70 GLY A N 1
ATOM 521 C CA . GLY A 1 70 ? 16.129 -2.385 -12.109 1.00 98.06 70 GLY A CA 1
ATOM 522 C C . GLY A 1 70 ? 16.842 -1.899 -10.846 1.00 98.06 70 GLY A C 1
ATOM 523 O O . GLY A 1 70 ? 16.384 -2.155 -9.733 1.00 98.06 70 GLY A O 1
ATOM 524 N N . PRO A 1 71 ? 17.971 -1.188 -10.997 1.00 98.31 71 PRO A N 1
ATOM 525 C CA . PRO A 1 71 ? 18.568 -0.473 -9.877 1.00 98.31 71 PRO A CA 1
ATOM 526 C C . PRO A 1 71 ? 17.610 0.621 -9.396 1.00 98.31 71 PRO A C 1
ATOM 528 O O . PRO A 1 71 ? 16.958 1.282 -10.211 1.00 98.31 71 PRO A O 1
ATOM 531 N N . GLY A 1 72 ? 17.549 0.841 -8.087 1.00 98.19 72 GLY A N 1
ATOM 532 C CA . GLY A 1 72 ? 16.816 1.961 -7.517 1.00 98.19 72 GLY A CA 1
ATOM 533 C C . GLY A 1 72 ? 17.254 2.286 -6.100 1.00 98.19 72 GLY A C 1
ATOM 534 O O . GLY A 1 72 ? 18.062 1.576 -5.505 1.00 98.19 72 GLY A O 1
ATOM 535 N N . ALA A 1 73 ? 16.743 3.403 -5.605 1.00 98.50 73 ALA A N 1
ATOM 536 C CA . ALA A 1 73 ? 17.087 3.967 -4.312 1.00 98.50 73 ALA A CA 1
ATOM 537 C C . ALA A 1 73 ? 15.843 4.578 -3.667 1.00 98.50 73 ALA A C 1
ATOM 539 O O . ALA A 1 73 ? 14.948 5.053 -4.376 1.00 98.50 73 ALA A O 1
ATOM 540 N N . LEU A 1 74 ? 15.818 4.587 -2.338 1.00 98.81 74 LEU A N 1
ATOM 541 C CA . LEU A 1 74 ? 14.784 5.212 -1.526 1.00 98.81 74 LEU A CA 1
ATOM 542 C C . LEU A 1 74 ? 15.461 6.020 -0.420 1.00 98.81 74 LEU A C 1
ATOM 544 O O . LEU A 1 74 ? 16.294 5.482 0.304 1.00 98.81 74 LEU A O 1
ATOM 548 N N . ASP A 1 75 ? 15.088 7.288 -0.310 1.00 98.62 75 ASP A N 1
ATOM 549 C CA . ASP A 1 75 ? 15.489 8.174 0.779 1.00 98.62 75 ASP A CA 1
ATOM 550 C C . ASP A 1 75 ? 14.247 8.634 1.545 1.00 98.62 75 ASP A C 1
ATOM 552 O O . ASP A 1 75 ? 13.218 8.936 0.925 1.00 98.62 75 ASP A O 1
ATOM 556 N N . LEU A 1 76 ? 14.337 8.663 2.876 1.00 98.81 76 LEU A N 1
ATOM 557 C CA . LEU A 1 76 ? 13.240 8.983 3.791 1.00 98.81 76 LEU A CA 1
ATOM 558 C C . LEU A 1 76 ? 13.674 10.097 4.748 1.00 98.81 76 LEU A C 1
ATOM 560 O O . LEU A 1 76 ? 14.751 10.033 5.339 1.00 98.81 76 LEU A O 1
ATOM 564 N N . HIS A 1 77 ? 12.810 11.089 4.958 1.00 98.56 77 HIS A N 1
ATOM 565 C CA . HIS A 1 77 ? 13.061 12.183 5.896 1.00 98.56 77 HIS A CA 1
ATOM 566 C C . HIS A 1 77 ? 12.055 12.165 7.045 1.00 98.56 77 HIS A C 1
ATOM 568 O O . HIS A 1 77 ? 10.869 11.897 6.854 1.00 98.56 77 HIS A O 1
ATOM 574 N N . ALA A 1 78 ? 12.540 12.476 8.248 1.00 98.38 78 ALA A N 1
ATOM 575 C CA . ALA A 1 78 ? 11.716 12.523 9.447 1.00 98.38 78 ALA A CA 1
ATOM 576 C C . ALA A 1 78 ? 10.627 13.600 9.340 1.00 98.38 78 ALA A C 1
ATOM 578 O O . ALA A 1 78 ? 10.885 14.736 8.938 1.00 98.38 78 ALA A O 1
ATOM 579 N N . HIS A 1 79 ? 9.413 13.253 9.762 1.00 98.69 79 HIS A N 1
ATOM 580 C CA . HIS A 1 79 ? 8.300 14.187 9.856 1.00 98.69 79 HIS A CA 1
ATOM 581 C C . HIS A 1 79 ? 7.350 13.766 10.979 1.00 98.69 79 HIS A C 1
ATOM 583 O O . HIS A 1 79 ? 6.879 12.632 11.003 1.00 98.69 79 HIS A O 1
ATOM 589 N N . ALA A 1 80 ? 7.014 14.691 11.881 1.00 98.19 80 ALA A N 1
ATOM 590 C CA . ALA A 1 80 ? 6.260 14.384 13.103 1.00 98.19 80 ALA A CA 1
ATOM 591 C C . ALA A 1 80 ? 4.857 13.791 12.857 1.00 98.19 80 ALA A C 1
ATOM 593 O O . ALA A 1 80 ? 4.355 13.044 13.687 1.00 98.19 80 ALA A O 1
ATOM 594 N N . LEU A 1 81 ? 4.222 14.123 11.726 1.00 98.31 81 LEU A N 1
ATOM 595 C CA . LEU A 1 81 ? 2.883 13.634 11.346 1.00 98.31 81 LEU A CA 1
ATOM 596 C C . LEU A 1 81 ? 2.892 12.691 10.130 1.00 98.31 81 LEU A C 1
ATOM 598 O O . LEU A 1 81 ? 1.836 12.296 9.649 1.00 98.31 81 LEU A O 1
ATOM 602 N N . ALA A 1 82 ? 4.077 12.354 9.616 1.00 98.56 82 ALA A N 1
ATOM 603 C CA . ALA A 1 82 ? 4.253 11.401 8.520 1.00 98.56 82 ALA A CA 1
ATOM 604 C C . ALA A 1 82 ? 5.516 10.564 8.785 1.00 98.56 82 ALA A C 1
ATOM 606 O O . ALA A 1 82 ? 6.515 10.724 8.081 1.00 98.56 82 ALA A O 1
ATOM 607 N N . PRO A 1 83 ? 5.499 9.715 9.830 1.00 98.38 83 PRO A N 1
ATOM 608 C CA . PRO A 1 83 ? 6.691 9.083 10.399 1.00 98.38 83 PRO A CA 1
ATOM 609 C C . PRO A 1 83 ? 7.191 7.888 9.567 1.00 98.38 83 PRO A C 1
ATOM 611 O O . PRO A 1 83 ? 7.493 6.821 10.088 1.00 98.38 83 PRO A O 1
ATOM 614 N N . VAL A 1 84 ? 7.283 8.040 8.243 1.00 98.50 84 VAL A N 1
ATOM 615 C CA . VAL A 1 84 ? 7.755 6.971 7.346 1.00 98.50 84 VAL A CA 1
ATOM 616 C C . VAL A 1 84 ? 9.216 6.594 7.612 1.00 98.50 84 VAL A C 1
ATOM 618 O O . VAL A 1 84 ? 9.594 5.449 7.397 1.00 98.50 84 VAL A O 1
ATOM 621 N N . ALA A 1 85 ? 10.024 7.532 8.120 1.00 98.56 85 ALA A N 1
ATOM 622 C CA . ALA A 1 85 ? 11.434 7.320 8.447 1.00 98.56 85 ALA A CA 1
ATOM 623 C C . ALA A 1 85 ? 11.672 6.577 9.780 1.00 98.56 85 ALA A C 1
ATOM 625 O O . ALA A 1 85 ? 12.818 6.233 10.068 1.00 98.56 85 ALA A O 1
ATOM 626 N N . ASP A 1 86 ? 10.626 6.291 10.570 1.00 98.62 86 ASP A N 1
ATOM 627 C CA . ASP A 1 86 ? 10.741 5.471 11.790 1.00 98.62 86 ASP A CA 1
ATOM 628 C C . ASP A 1 86 ? 11.109 4.011 11.462 1.00 98.62 86 ASP A C 1
ATOM 630 O O . ASP A 1 86 ? 11.642 3.289 12.305 1.00 98.62 86 ASP A O 1
ATOM 634 N N . LEU A 1 87 ? 10.872 3.588 10.214 1.00 98.62 87 LEU A N 1
ATOM 635 C CA . LEU A 1 87 ? 11.413 2.368 9.621 1.00 98.62 87 LEU A CA 1
ATOM 636 C C . LEU A 1 87 ? 12.552 2.750 8.654 1.00 98.62 87 LEU A C 1
ATOM 638 O O . LEU A 1 87 ? 12.296 3.000 7.473 1.00 98.62 87 LEU A O 1
ATOM 642 N N . PRO A 1 88 ? 13.809 2.843 9.130 1.00 98.12 88 PRO A N 1
ATOM 643 C CA . PRO A 1 88 ? 14.912 3.347 8.321 1.00 98.12 88 PRO A CA 1
ATOM 644 C C . PRO A 1 88 ? 15.295 2.377 7.196 1.00 98.12 88 PRO A C 1
ATOM 646 O O . PRO A 1 88 ? 15.298 1.156 7.370 1.00 98.12 88 PRO A O 1
ATOM 649 N N . VAL A 1 89 ? 15.700 2.926 6.047 1.00 98.44 89 VAL A N 1
ATOM 650 C CA . VAL A 1 89 ? 16.244 2.140 4.931 1.00 98.44 89 VAL A CA 1
ATOM 651 C C . VAL A 1 89 ? 17.657 1.678 5.288 1.00 98.44 89 VAL A C 1
ATOM 653 O O . VAL A 1 89 ? 18.611 2.447 5.189 1.00 98.44 89 VAL A O 1
ATOM 656 N N . LEU A 1 90 ? 17.794 0.420 5.710 1.00 98.50 90 LEU A N 1
ATOM 657 C CA . LEU A 1 90 ? 19.103 -0.205 5.940 1.00 98.50 90 LEU A CA 1
ATOM 658 C C . LEU A 1 90 ? 19.752 -0.639 4.622 1.00 98.50 90 LEU A C 1
ATOM 660 O O . LEU A 1 90 ? 20.939 -0.416 4.401 1.00 98.50 90 LEU A O 1
ATOM 664 N N . GLU A 1 91 ? 18.955 -1.233 3.736 1.00 98.38 91 GLU A N 1
ATOM 665 C CA . GLU A 1 91 ? 19.357 -1.639 2.395 1.00 98.38 91 GLU A CA 1
ATOM 666 C C . GLU A 1 91 ? 18.140 -1.709 1.462 1.00 98.38 91 GLU A C 1
ATOM 668 O O . GLU A 1 91 ? 17.017 -1.982 1.890 1.00 98.38 91 GLU A O 1
ATOM 673 N N . VAL A 1 92 ? 18.359 -1.479 0.165 1.00 98.50 92 VAL A N 1
ATOM 674 C CA . VAL A 1 92 ? 17.334 -1.699 -0.865 1.00 98.50 92 VAL A CA 1
ATOM 675 C C . VAL A 1 92 ? 17.467 -3.128 -1.383 1.00 98.50 92 VAL A C 1
ATOM 677 O O . VAL A 1 92 ? 18.401 -3.435 -2.119 1.00 98.50 92 VAL A O 1
ATOM 680 N N . VAL A 1 93 ? 16.518 -3.995 -1.024 1.00 98.38 93 VAL A N 1
ATOM 681 C CA . VAL A 1 93 ? 16.546 -5.425 -1.394 1.00 98.38 93 VAL A CA 1
ATOM 682 C C . VAL A 1 93 ? 16.089 -5.663 -2.838 1.00 98.38 93 VAL A C 1
ATOM 684 O O . VAL A 1 93 ? 16.640 -6.506 -3.543 1.00 98.38 93 VAL A O 1
ATOM 687 N N . SER A 1 94 ? 15.067 -4.941 -3.304 1.00 97.81 94 SER A N 1
ATOM 688 C CA . SER A 1 94 ? 14.550 -5.068 -4.672 1.00 97.81 94 SER A CA 1
ATOM 689 C C . SER A 1 94 ? 13.764 -3.828 -5.100 1.00 97.81 94 SER A C 1
ATOM 691 O O . SER A 1 94 ? 13.390 -3.000 -4.270 1.00 97.81 94 SER A O 1
ATOM 693 N N . THR A 1 95 ? 13.507 -3.694 -6.406 1.00 98.38 95 THR A N 1
ATOM 694 C CA . THR A 1 95 ? 12.604 -2.672 -6.954 1.00 98.38 95 THR A CA 1
ATOM 695 C C . THR A 1 95 ? 11.714 -3.258 -8.039 1.00 98.38 95 THR A C 1
ATOM 697 O O . THR A 1 95 ? 12.095 -4.206 -8.738 1.00 98.38 95 THR A O 1
ATOM 700 N N . MET A 1 96 ? 10.529 -2.675 -8.200 1.00 98.19 96 MET A N 1
ATOM 701 C CA . MET A 1 96 ? 9.570 -3.101 -9.203 1.00 98.19 96 MET A CA 1
ATOM 702 C C . MET A 1 96 ? 8.747 -1.921 -9.716 1.00 98.19 96 MET A C 1
ATOM 704 O O . MET A 1 96 ? 8.348 -1.044 -8.956 1.00 98.19 96 MET A O 1
ATOM 708 N N . HIS A 1 97 ? 8.477 -1.924 -11.016 1.00 98.56 97 HIS A N 1
ATOM 709 C CA . HIS A 1 97 ? 7.539 -1.031 -11.684 1.00 98.56 97 HIS A CA 1
ATOM 710 C C . HIS A 1 97 ? 6.626 -1.893 -12.547 1.00 98.56 97 HIS A C 1
ATOM 712 O O . HIS A 1 97 ? 7.112 -2.640 -13.393 1.00 98.56 97 HIS A O 1
ATOM 718 N N . PHE A 1 98 ? 5.317 -1.783 -12.363 1.00 98.44 98 PHE A N 1
ATOM 719 C CA . PHE A 1 98 ? 4.336 -2.484 -13.179 1.00 98.44 98 PHE A CA 1
ATOM 720 C C . PHE A 1 98 ? 3.154 -1.579 -13.524 1.00 98.44 98 PHE A C 1
ATOM 722 O O . PHE A 1 98 ? 2.974 -0.519 -12.926 1.00 98.44 98 PHE A O 1
ATOM 729 N N . ILE A 1 99 ? 2.378 -1.998 -14.519 1.00 98.69 99 ILE A N 1
ATOM 730 C CA . ILE A 1 99 ? 1.135 -1.354 -14.947 1.00 98.69 99 ILE A CA 1
ATOM 731 C C . ILE A 1 99 ? 0.081 -2.455 -15.019 1.00 98.69 99 ILE A C 1
ATOM 733 O O . ILE A 1 99 ? 0.325 -3.474 -15.666 1.00 98.69 99 ILE A O 1
ATOM 737 N N . ALA A 1 100 ? -1.059 -2.264 -14.364 1.00 98.50 100 ALA A N 1
ATOM 738 C CA . ALA A 1 100 ? -2.161 -3.218 -14.354 1.00 98.50 100 ALA A CA 1
ATOM 739 C C . ALA A 1 100 ? -3.506 -2.500 -14.206 1.00 98.50 100 ALA A C 1
ATOM 741 O O . ALA A 1 100 ? -3.567 -1.461 -13.547 1.00 98.50 100 ALA A O 1
ATOM 742 N N . ASP A 1 101 ? -4.555 -3.093 -14.769 1.00 98.75 101 ASP A N 1
ATOM 743 C CA . ASP A 1 101 ? -5.931 -2.812 -14.358 1.00 98.75 101 ASP A CA 1
ATOM 744 C C . ASP A 1 101 ? -6.317 -3.790 -13.245 1.00 98.75 101 ASP A C 1
ATOM 746 O O . ASP A 1 101 ? -5.829 -4.924 -13.214 1.00 98.75 101 ASP A O 1
ATOM 750 N N . LEU A 1 102 ? -7.159 -3.347 -12.313 1.00 98.56 102 LEU A N 1
ATOM 751 C CA . LEU A 1 102 ? -7.654 -4.167 -11.208 1.00 98.56 102 LEU A CA 1
ATOM 752 C C . LEU A 1 102 ? -8.950 -3.590 -10.630 1.00 98.56 102 LEU A C 1
ATOM 754 O O . LEU A 1 102 ? -9.203 -2.385 -10.727 1.00 98.56 102 LEU A O 1
ATOM 758 N N . THR A 1 103 ? -9.719 -4.448 -9.969 1.00 98.62 103 THR A N 1
ATOM 759 C CA . THR A 1 103 ? -10.868 -4.095 -9.131 1.00 98.62 103 THR A CA 1
ATOM 760 C C . THR A 1 103 ? -10.460 -4.185 -7.659 1.00 98.62 103 THR A C 1
ATOM 762 O O . THR A 1 103 ? -9.803 -5.137 -7.239 1.00 98.62 103 THR A O 1
ATOM 765 N N . LEU A 1 104 ? -10.845 -3.202 -6.842 1.00 98.44 104 LEU A N 1
ATOM 766 C CA . LEU A 1 104 ? -10.679 -3.284 -5.389 1.00 98.44 104 LEU A CA 1
ATOM 767 C C . LEU A 1 104 ? -11.916 -3.954 -4.775 1.00 98.44 104 LEU A C 1
ATOM 769 O O . LEU A 1 104 ? -12.980 -3.334 -4.720 1.00 98.44 104 LEU A O 1
ATOM 773 N N . GLY A 1 105 ? -11.769 -5.201 -4.325 1.00 97.31 105 GLY A N 1
ATOM 774 C CA . GLY A 1 105 ? -12.848 -5.956 -3.689 1.00 97.31 105 GLY A CA 1
ATOM 775 C C . GLY A 1 105 ? -13.240 -5.395 -2.317 1.00 97.31 105 GLY A C 1
ATOM 776 O O . GLY A 1 105 ? -12.473 -4.683 -1.661 1.00 97.31 105 GLY A O 1
ATOM 777 N N . LEU A 1 106 ? -14.448 -5.731 -1.855 1.00 98.44 106 LEU A N 1
ATOM 778 C CA . LEU A 1 106 ? -14.851 -5.454 -0.472 1.00 98.44 106 LEU A CA 1
ATOM 779 C C . LEU A 1 106 ? -14.090 -6.372 0.499 1.00 98.44 106 LEU A C 1
ATOM 781 O O . LEU A 1 106 ? -13.768 -7.512 0.175 1.00 98.44 106 LEU A O 1
ATOM 785 N N . GLY A 1 107 ? -13.817 -5.875 1.706 1.00 98.00 107 GLY A N 1
ATOM 786 C CA . GLY A 1 107 ? -13.120 -6.640 2.742 1.00 98.00 107 GLY A CA 1
ATOM 787 C C . GLY A 1 107 ? -14.045 -7.460 3.647 1.00 98.00 107 GLY A C 1
ATOM 788 O O . GLY A 1 107 ? -15.224 -7.141 3.806 1.00 98.00 107 GLY A O 1
ATOM 789 N N . ASN A 1 108 ? -13.474 -8.469 4.305 1.00 98.44 108 ASN A N 1
ATOM 790 C CA . ASN A 1 108 ? -14.107 -9.317 5.315 1.00 98.44 108 ASN A CA 1
ATOM 791 C C . ASN A 1 108 ? -13.413 -9.147 6.674 1.00 98.44 108 ASN A C 1
ATOM 793 O O . ASN A 1 108 ? -12.191 -9.029 6.743 1.00 98.44 108 ASN A O 1
ATOM 797 N N . VAL A 1 109 ? -14.174 -9.170 7.771 1.00 98.62 109 VAL A N 1
ATOM 798 C CA . VAL A 1 109 ? -13.594 -9.177 9.124 1.00 98.62 109 VAL A CA 1
ATOM 799 C C . VAL A 1 109 ? -13.067 -10.576 9.427 1.00 98.62 109 VAL A C 1
ATOM 801 O O . VAL A 1 109 ? -13.844 -11.529 9.470 1.00 98.62 109 VAL A O 1
ATOM 804 N N . VAL A 1 110 ? -11.760 -10.690 9.664 1.00 98.56 110 VAL A N 1
ATOM 805 C CA . VAL A 1 110 ? -11.094 -11.962 10.000 1.00 98.56 110 VAL A CA 1
ATOM 806 C C . VAL A 1 110 ? -10.744 -12.072 11.484 1.00 98.56 110 VAL A C 1
ATOM 808 O O . VAL A 1 110 ? -10.583 -13.176 12.000 1.00 98.56 110 VAL A O 1
ATOM 811 N N . HIS A 1 111 ? -10.672 -10.945 12.195 1.00 98.69 111 HIS A N 1
ATOM 812 C CA . HIS A 1 111 ? -10.540 -10.911 13.650 1.00 98.69 111 HIS A CA 1
ATOM 813 C C . HIS A 1 111 ? -11.207 -9.653 14.219 1.00 98.69 111 HIS A C 1
ATOM 815 O O . HIS A 1 111 ? -11.029 -8.566 13.679 1.00 98.69 111 HIS A O 1
ATOM 821 N N . ASP A 1 112 ? -11.958 -9.792 15.310 1.00 98.56 112 ASP A N 1
ATOM 822 C CA . ASP A 1 112 ? -12.618 -8.688 16.020 1.00 98.56 112 ASP A CA 1
ATOM 823 C C . ASP A 1 112 ? -12.026 -8.609 17.431 1.00 98.56 112 ASP A C 1
ATOM 825 O O . ASP A 1 112 ? -12.198 -9.535 18.223 1.00 98.56 112 ASP A O 1
ATOM 829 N N . TYR A 1 113 ? -11.296 -7.531 17.724 1.00 98.56 113 TYR A N 1
ATOM 830 C CA . TYR A 1 113 ? -10.555 -7.362 18.979 1.00 98.56 113 TYR A CA 1
ATOM 831 C C . TYR A 1 113 ? -11.452 -6.988 20.171 1.00 98.56 113 TYR A C 1
ATOM 833 O O . TYR A 1 113 ? -10.952 -6.887 21.291 1.00 98.56 113 TYR A O 1
ATOM 841 N N . LEU A 1 114 ? -12.747 -6.730 19.951 1.00 97.94 114 LEU A N 1
ATOM 842 C CA . LEU A 1 114 ? -13.698 -6.336 20.999 1.00 97.94 114 LEU A CA 1
ATOM 843 C C . LEU A 1 114 ? -14.614 -7.488 21.447 1.00 97.94 114 LEU A C 1
ATOM 845 O O . LEU A 1 114 ? -15.574 -7.245 22.183 1.00 97.94 114 LEU A O 1
ATOM 849 N N . ARG A 1 115 ? -14.336 -8.720 21.001 1.00 91.00 115 ARG A N 1
ATOM 850 C CA . ARG A 1 115 ? -15.049 -9.943 21.401 1.00 91.00 115 ARG A CA 1
ATOM 851 C C . ARG A 1 115 ? -14.308 -10.742 22.461 1.00 91.00 115 ARG A C 1
ATOM 853 O O . ARG A 1 115 ? -13.060 -10.780 22.416 1.00 91.00 115 ARG A O 1
#

Sequence (115 aa):
MGTLDYGPVRVATGTMGYKHKAADAAAVLASLAAPNFLLKIIPHVDGSPRICELVEYYLEDIALHGAWTGPGALDLHAHALAPVADLPVLEVVSTMHFIADLTLGLGNVVHDYLR

Organism: NCBI:txid300193

InterPro domains:
  IPR010451 Acetoacetate decarboxylase [PF06314] (2-114)
  IPR023375 Acetoacetate decarboxylase domain superfamily [G3DSA:2.40.400.10] (1-115)
  IPR023375 Acetoacetate decarboxylase domain superfamily [SSF160104] (2-114)